Protein AF-A0A6V8ENE2-F1 (afdb_monomer)

Structure (mmCIF, N/CA/C/O backbone):
data_AF-A0A6V8ENE2-F1
#
_entry.id   AF-A0A6V8ENE2-F1
#
loop_
_atom_site.group_PDB
_atom_site.id
_atom_site.type_symbol
_atom_site.label_atom_id
_atom_site.label_alt_id
_atom_site.label_comp_id
_atom_site.label_asym_id
_atom_site.label_entity_id
_atom_site.label_seq_id
_atom_site.pdbx_PDB_ins_code
_atom_site.Cartn_x
_atom_site.Cartn_y
_atom_site.Cartn_z
_atom_site.occupancy
_atom_site.B_iso_or_equiv
_atom_site.auth_seq_id
_atom_site.auth_comp_id
_atom_site.auth_asym_id
_atom_site.auth_atom_id
_atom_site.pdbx_PDB_model_num
ATOM 1 N N . MET A 1 1 ? 40.647 -13.978 -63.320 1.00 40.56 1 MET A N 1
ATOM 2 C CA . MET A 1 1 ? 40.977 -12.698 -62.662 1.00 40.56 1 MET A CA 1
ATOM 3 C C . MET A 1 1 ? 39.835 -12.385 -61.724 1.00 40.56 1 MET A C 1
ATOM 5 O O . MET A 1 1 ? 38.722 -12.153 -62.180 1.00 40.56 1 MET A O 1
ATOM 9 N N . ASP A 1 2 ? 40.110 -12.566 -60.439 1.00 40.34 2 ASP A N 1
ATOM 10 C CA . ASP A 1 2 ? 39.133 -12.728 -59.368 1.00 40.34 2 ASP A CA 1
ATOM 11 C C . ASP A 1 2 ? 38.373 -11.449 -59.017 1.00 40.34 2 ASP A C 1
ATOM 13 O O . ASP A 1 2 ? 38.932 -10.357 -58.928 1.00 40.34 2 ASP A O 1
ATOM 17 N N . ALA A 1 3 ? 37.075 -11.621 -58.775 1.00 51.75 3 ALA A N 1
ATOM 18 C CA . ALA A 1 3 ? 36.201 -10.610 -58.212 1.00 51.75 3 ALA A CA 1
ATOM 19 C C . ALA A 1 3 ? 36.330 -10.609 -56.680 1.00 51.75 3 ALA A C 1
ATOM 21 O O . ALA A 1 3 ? 35.941 -11.574 -56.026 1.00 51.75 3 ALA A O 1
ATOM 22 N N . SER A 1 4 ? 36.798 -9.509 -56.085 1.00 45.97 4 SER A N 1
ATOM 23 C CA . SER A 1 4 ? 36.755 -9.321 -54.629 1.00 45.97 4 SER A CA 1
ATOM 24 C C . SER A 1 4 ? 36.173 -7.953 -54.263 1.00 45.97 4 SER A C 1
ATOM 26 O O . SER A 1 4 ? 36.864 -6.935 -54.280 1.00 45.97 4 SER A O 1
ATOM 28 N N . LYS A 1 5 ? 34.879 -7.926 -53.919 1.00 53.47 5 LYS A N 1
ATOM 29 C CA . LYS A 1 5 ? 34.229 -6.789 -53.244 1.00 53.47 5 LYS A CA 1
ATOM 30 C C . LYS A 1 5 ? 34.684 -6.744 -51.777 1.00 53.47 5 LYS A C 1
ATOM 32 O O . LYS A 1 5 ? 34.617 -7.783 -51.118 1.00 53.47 5 LYS A O 1
ATOM 37 N N . PRO A 1 6 ? 35.076 -5.587 -51.215 1.00 45.12 6 PRO A N 1
ATOM 38 C CA . PRO A 1 6 ? 35.376 -5.503 -49.793 1.00 45.12 6 PRO A CA 1
ATOM 39 C C . PRO A 1 6 ? 34.087 -5.579 -48.963 1.00 45.12 6 PRO A C 1
ATOM 41 O O . PRO A 1 6 ? 33.117 -4.852 -49.184 1.00 45.12 6 PRO A O 1
ATOM 44 N N . SER A 1 7 ? 34.087 -6.503 -48.004 1.00 47.84 7 SER A N 1
ATOM 45 C CA . SER A 1 7 ? 33.000 -6.778 -47.068 1.00 47.84 7 SER A CA 1
ATOM 46 C C . SER A 1 7 ? 32.703 -5.568 -46.177 1.00 47.84 7 SER A C 1
ATOM 48 O O . SER A 1 7 ? 33.560 -5.139 -45.400 1.00 47.84 7 SER A O 1
ATOM 50 N N . HIS A 1 8 ? 31.471 -5.061 -46.221 1.00 47.53 8 HIS A N 1
ATOM 51 C CA . HIS A 1 8 ? 30.974 -4.074 -45.264 1.00 47.53 8 HIS A CA 1
ATOM 52 C C . HIS A 1 8 ? 30.852 -4.728 -43.877 1.00 47.53 8 HIS A C 1
ATOM 54 O O . HIS A 1 8 ? 29.854 -5.372 -43.558 1.00 47.53 8 HIS A O 1
ATOM 60 N N . ARG A 1 9 ? 31.877 -4.584 -43.030 1.00 52.28 9 ARG A N 1
ATOM 61 C CA . ARG A 1 9 ? 31.768 -4.920 -41.604 1.00 52.28 9 ARG A CA 1
ATOM 62 C C . ARG A 1 9 ? 30.828 -3.909 -40.951 1.00 52.28 9 ARG A C 1
ATOM 64 O O . ARG A 1 9 ? 31.209 -2.762 -40.717 1.00 52.28 9 ARG A O 1
ATOM 71 N N . SER A 1 10 ? 29.596 -4.316 -40.655 1.00 46.84 10 SER A N 1
ATOM 72 C CA . SER A 1 10 ? 28.674 -3.517 -39.851 1.00 46.84 10 SER A CA 1
ATOM 73 C C . SER A 1 10 ? 29.242 -3.381 -38.436 1.00 46.84 10 SER A C 1
ATOM 75 O O . SER A 1 10 ? 29.144 -4.296 -37.619 1.00 46.84 10 SER A O 1
ATOM 77 N N . ARG A 1 11 ? 29.871 -2.239 -38.139 1.00 52.50 11 ARG A N 1
ATOM 78 C CA . ARG A 1 11 ? 30.196 -1.831 -36.767 1.00 52.50 11 ARG A CA 1
ATOM 79 C C . ARG A 1 11 ? 28.876 -1.717 -36.006 1.00 52.50 11 ARG A C 1
ATOM 81 O O . ARG A 1 11 ? 28.160 -0.731 -36.166 1.00 52.50 11 ARG A O 1
ATOM 88 N N . LEU A 1 12 ? 28.549 -2.731 -35.208 1.00 46.38 12 LEU A N 1
ATOM 89 C CA . LEU A 1 12 ? 27.454 -2.682 -34.244 1.00 46.38 12 LEU A CA 1
ATOM 90 C C . LEU A 1 12 ? 27.798 -1.593 -33.220 1.00 46.38 12 LEU A C 1
ATOM 92 O O . LEU A 1 12 ? 28.523 -1.823 -32.256 1.00 46.38 12 LEU A O 1
ATOM 96 N N . LYS A 1 13 ? 27.351 -0.364 -33.486 1.00 46.97 13 LYS A N 1
ATOM 97 C CA . LYS A 1 13 ? 27.420 0.739 -32.532 1.00 46.97 13 LYS A CA 1
ATOM 98 C C . LYS A 1 13 ? 26.413 0.418 -31.435 1.00 46.97 13 LYS A C 1
ATOM 100 O O . LYS A 1 13 ? 25.215 0.366 -31.700 1.00 46.97 13 LYS A O 1
ATOM 105 N N . ALA A 1 14 ? 26.901 0.16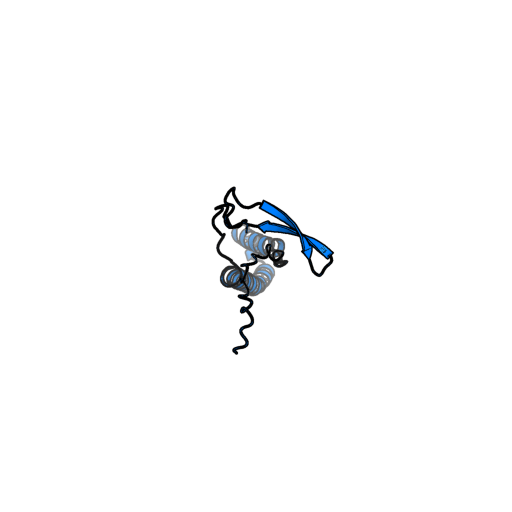3 -30.226 1.00 49.56 14 ALA A N 1
ATOM 106 C CA . ALA A 1 14 ? 26.044 -0.001 -29.064 1.00 49.56 14 ALA A CA 1
ATOM 107 C C . ALA A 1 14 ? 25.289 1.316 -28.828 1.00 49.56 14 ALA A C 1
ATOM 109 O O . ALA A 1 14 ? 25.866 2.308 -28.390 1.00 49.56 14 ALA A O 1
ATOM 110 N N . ALA A 1 15 ? 24.005 1.342 -29.177 1.00 53.03 15 ALA A N 1
ATOM 111 C CA . ALA A 1 15 ? 23.116 2.442 -28.845 1.00 53.03 15 ALA A CA 1
ATOM 112 C C . ALA A 1 15 ? 22.626 2.238 -27.407 1.00 53.03 15 ALA A C 1
ATOM 114 O O . ALA A 1 15 ? 21.932 1.267 -27.107 1.00 53.03 15 ALA A O 1
ATOM 115 N N . VAL A 1 16 ? 22.995 3.144 -26.503 1.00 47.06 16 VAL A N 1
ATOM 116 C CA . VAL A 1 16 ? 22.395 3.202 -25.167 1.00 47.06 16 VAL A CA 1
ATOM 117 C C . VAL A 1 16 ? 21.162 4.091 -25.274 1.00 47.06 16 VAL A C 1
ATOM 119 O O . VAL A 1 16 ? 21.269 5.311 -25.371 1.00 47.06 16 VAL A O 1
ATOM 122 N N . TYR A 1 17 ? 19.985 3.470 -25.310 1.00 44.66 17 TYR A N 1
ATOM 123 C CA . TYR A 1 17 ? 18.711 4.182 -25.357 1.00 44.66 17 TYR A CA 1
ATOM 124 C C . TYR A 1 17 ? 18.487 4.968 -24.063 1.00 44.66 17 TYR A C 1
ATOM 126 O O . TYR A 1 17 ? 18.691 4.459 -22.954 1.00 44.66 17 TYR A O 1
ATOM 134 N N . GLN A 1 18 ? 18.057 6.221 -24.206 1.00 52.44 18 GLN A N 1
ATOM 135 C CA . GLN A 1 18 ? 17.655 7.045 -23.078 1.00 52.44 18 GLN A CA 1
ATOM 136 C C . GLN A 1 18 ? 16.412 6.419 -22.427 1.00 52.44 18 GLN A C 1
ATOM 138 O O . GLN A 1 18 ? 15.459 6.034 -23.097 1.00 52.44 18 GLN A O 1
ATOM 143 N N . LYS A 1 19 ? 16.505 6.273 -21.104 1.00 51.12 19 LYS A N 1
ATOM 144 C CA . LYS A 1 19 ? 15.537 5.729 -20.144 1.00 51.12 19 LYS A CA 1
ATOM 145 C C . LYS A 1 19 ? 14.079 5.755 -20.636 1.00 51.12 19 LYS A C 1
ATOM 147 O O . LYS A 1 19 ? 13.520 6.834 -20.813 1.00 51.12 19 LYS A O 1
ATOM 152 N N . THR A 1 20 ? 13.444 4.584 -20.733 1.00 49.12 20 THR A N 1
ATOM 153 C CA . THR A 1 20 ? 11.980 4.472 -20.815 1.00 49.12 20 THR A CA 1
ATOM 154 C C . THR A 1 20 ? 11.368 5.342 -19.711 1.00 49.12 20 THR A C 1
ATOM 156 O O . THR A 1 20 ? 11.829 5.235 -18.562 1.00 49.12 20 THR A O 1
ATOM 159 N N . PRO A 1 21 ? 10.391 6.223 -20.014 1.00 54.75 21 PRO A N 1
ATOM 160 C CA . PRO A 1 21 ? 9.710 6.988 -18.980 1.00 54.75 21 PRO A CA 1
ATOM 161 C C . PRO A 1 21 ? 9.211 6.006 -17.927 1.00 54.75 21 PRO A C 1
ATOM 163 O O . PRO A 1 21 ? 8.719 4.926 -18.264 1.00 54.75 21 PRO A O 1
ATOM 166 N N . ALA A 1 22 ? 9.442 6.342 -16.655 1.00 58.00 22 ALA A N 1
ATOM 167 C CA . ALA A 1 22 ? 9.072 5.465 -15.557 1.00 58.00 22 ALA A CA 1
ATOM 168 C C . ALA A 1 22 ? 7.612 5.046 -15.770 1.00 58.00 22 ALA A C 1
ATOM 170 O O . ALA A 1 22 ? 6.784 5.936 -15.999 1.00 58.00 22 ALA A O 1
ATOM 171 N N . PRO A 1 23 ? 7.295 3.735 -15.753 1.00 53.78 23 PRO A N 1
ATOM 172 C CA . PRO A 1 23 ? 5.914 3.307 -15.870 1.00 53.78 23 PRO A CA 1
ATOM 173 C C . PRO A 1 23 ? 5.118 4.110 -14.850 1.00 53.78 23 PRO A C 1
ATOM 175 O O . PRO A 1 23 ? 5.606 4.318 -13.732 1.00 53.78 23 PRO A O 1
ATOM 178 N N . LEU A 1 24 ? 3.951 4.614 -15.260 1.00 55.06 24 LEU A N 1
ATOM 179 C CA . LEU A 1 24 ? 3.017 5.326 -14.394 1.00 55.06 24 LEU A CA 1
ATOM 180 C C . LEU A 1 24 ? 2.521 4.320 -13.351 1.00 55.06 24 LEU A C 1
ATOM 182 O O . LEU A 1 24 ? 1.435 3.758 -13.454 1.00 55.06 24 LEU A O 1
ATOM 186 N N . LEU A 1 25 ? 3.393 3.995 -12.398 1.00 57.31 25 LEU A N 1
ATOM 187 C CA . LEU A 1 25 ? 3.145 3.039 -11.351 1.00 57.31 25 LEU A CA 1
ATOM 188 C C . LEU A 1 25 ? 1.992 3.647 -10.570 1.00 57.31 25 LEU A C 1
ATOM 190 O O . LEU A 1 25 ? 2.155 4.750 -10.038 1.00 57.31 25 LEU A O 1
ATOM 194 N N . PRO A 1 26 ? 0.829 2.983 -10.517 1.00 57.06 26 PRO A N 1
ATOM 195 C CA . PRO A 1 26 ? -0.263 3.447 -9.686 1.00 57.06 26 PRO A CA 1
ATOM 196 C C . PRO A 1 26 ? 0.283 3.695 -8.281 1.00 57.06 26 PRO A C 1
ATOM 198 O O . PRO A 1 26 ? 0.772 2.772 -7.619 1.00 57.06 26 PRO A O 1
ATOM 201 N N . SER A 1 27 ? 0.253 4.972 -7.892 1.00 63.22 27 SER A N 1
ATOM 202 C CA . SER A 1 27 ? 0.757 5.487 -6.624 1.00 63.22 27 SER A CA 1
ATOM 203 C C . SER A 1 27 ? 0.317 4.579 -5.481 1.00 63.22 27 SER A C 1
ATOM 205 O O . SER A 1 27 ? -0.806 4.066 -5.480 1.00 63.22 27 SER A O 1
ATOM 207 N N . LYS A 1 28 ? 1.200 4.377 -4.494 1.00 68.00 28 LYS A N 1
ATOM 208 C CA . LYS A 1 28 ? 0.846 3.681 -3.250 1.00 68.00 28 LYS A CA 1
ATOM 209 C C . LYS A 1 28 ? -0.488 4.263 -2.752 1.00 68.00 28 LYS A C 1
ATOM 211 O O . LYS A 1 28 ? -0.589 5.488 -2.672 1.00 68.00 28 LYS A O 1
ATOM 216 N N . PRO A 1 29 ? -1.506 3.446 -2.447 1.00 76.69 29 PRO A N 1
ATOM 217 C CA . PRO A 1 29 ? -2.819 3.945 -2.043 1.00 76.69 29 PRO A CA 1
ATOM 218 C C . PRO A 1 29 ? -2.757 4.503 -0.614 1.00 76.69 29 PRO A C 1
ATOM 220 O O . PRO A 1 29 ? -3.151 3.847 0.342 1.00 76.69 29 PRO A O 1
ATOM 223 N N . LYS A 1 30 ? -2.215 5.722 -0.483 1.00 81.12 30 LYS A N 1
ATOM 224 C CA . LYS A 1 30 ? -1.885 6.392 0.788 1.00 81.12 30 LYS A CA 1
ATOM 225 C C . LYS A 1 30 ? -3.107 6.630 1.669 1.00 81.12 30 LYS A C 1
ATOM 227 O O . LYS A 1 30 ? -3.021 6.488 2.881 1.00 81.12 30 LYS A O 1
ATOM 232 N N . VAL A 1 31 ? -4.229 7.004 1.054 1.00 84.25 31 VAL A N 1
ATOM 233 C CA . VAL A 1 31 ? -5.468 7.332 1.773 1.00 84.25 31 VAL A CA 1
ATOM 234 C C . VAL A 1 31 ? -6.030 6.085 2.447 1.00 84.25 31 VAL A C 1
ATOM 236 O O . VAL A 1 31 ? -6.350 6.106 3.630 1.00 84.25 31 VAL A O 1
ATOM 239 N N . LEU A 1 32 ? -6.087 4.976 1.710 1.00 85.06 32 LEU A N 1
ATOM 240 C CA . LEU A 1 32 ? -6.673 3.737 2.206 1.00 85.06 32 LEU A CA 1
ATOM 241 C C . LEU A 1 32 ? -5.830 3.117 3.328 1.00 85.06 32 LEU A C 1
ATOM 243 O O . LEU A 1 32 ? -6.382 2.694 4.339 1.00 85.06 32 LEU A O 1
ATOM 247 N N . THR A 1 33 ? -4.498 3.122 3.202 1.00 87.50 33 THR A N 1
ATOM 248 C CA . THR A 1 33 ? -3.624 2.692 4.304 1.00 87.50 33 THR A CA 1
ATOM 249 C C . THR A 1 33 ? -3.741 3.598 5.525 1.00 87.50 33 THR A C 1
ATOM 251 O O . THR A 1 33 ? -3.763 3.084 6.639 1.00 87.50 33 THR A O 1
ATOM 254 N N . ALA A 1 34 ? -3.857 4.919 5.349 1.00 89.75 34 ALA A N 1
ATOM 255 C CA . ALA A 1 34 ? -4.052 5.838 6.470 1.00 89.75 34 ALA A CA 1
ATOM 256 C C . ALA A 1 34 ? -5.362 5.557 7.223 1.00 89.75 34 ALA A C 1
ATOM 258 O O . ALA A 1 34 ? -5.348 5.494 8.448 1.00 89.75 34 ALA A O 1
ATOM 259 N N . LEU A 1 35 ? -6.467 5.314 6.509 1.00 91.31 35 LEU A N 1
ATOM 260 C CA . LEU A 1 35 ? -7.756 4.970 7.122 1.00 91.31 35 LEU A CA 1
ATOM 261 C C . LEU A 1 35 ? -7.684 3.680 7.949 1.00 91.31 35 LEU A C 1
ATOM 263 O O . LEU A 1 35 ? -8.188 3.651 9.068 1.00 91.31 35 LEU A O 1
ATOM 267 N N . ILE A 1 36 ? -7.017 2.641 7.436 1.00 90.19 36 ILE A N 1
ATOM 268 C CA . ILE A 1 36 ? -6.829 1.376 8.165 1.00 90.19 36 ILE A CA 1
ATOM 269 C C . ILE A 1 36 ? -5.993 1.599 9.436 1.00 90.19 36 ILE A C 1
ATOM 271 O O . ILE A 1 36 ? -6.331 1.083 10.498 1.00 90.19 36 ILE A O 1
ATOM 275 N N . ILE A 1 37 ? -4.930 2.404 9.359 1.00 92.38 37 ILE A N 1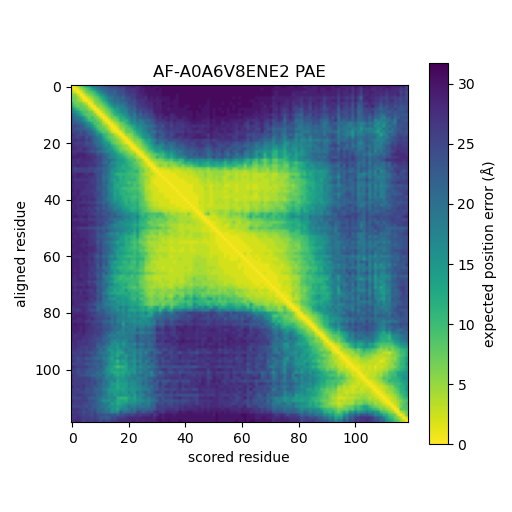
ATOM 276 C CA . ILE A 1 37 ? -4.097 2.731 10.527 1.00 92.38 37 ILE A CA 1
ATOM 277 C C .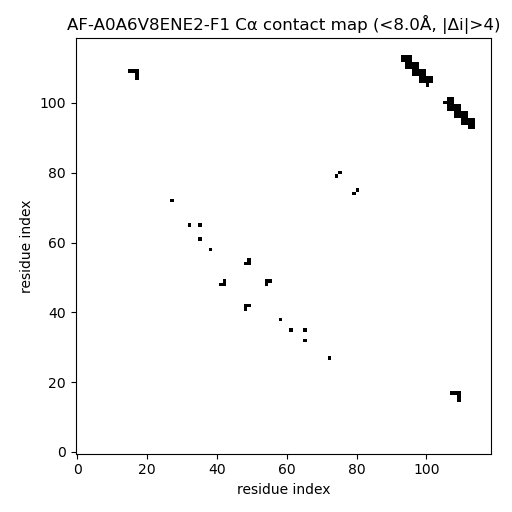 ILE A 1 37 ? -4.907 3.508 11.572 1.00 92.38 37 ILE A C 1
ATOM 279 O O . ILE A 1 37 ? -4.876 3.158 12.749 1.00 92.38 37 ILE A O 1
ATOM 283 N N . ILE A 1 38 ? -5.665 4.523 11.151 1.00 92.75 38 ILE A N 1
ATOM 284 C CA . ILE A 1 38 ? -6.536 5.300 12.044 1.00 92.75 38 ILE A CA 1
ATOM 285 C C . ILE A 1 38 ? -7.564 4.385 12.711 1.00 92.75 38 ILE A C 1
ATOM 287 O O . ILE A 1 38 ? -7.776 4.496 13.914 1.00 92.75 38 ILE A O 1
ATOM 291 N N . GLN A 1 39 ? -8.158 3.451 11.966 1.00 91.38 39 GLN A N 1
ATOM 292 C CA . GLN A 1 39 ? -9.102 2.477 12.511 1.00 91.38 39 GLN A CA 1
ATOM 293 C C . GLN A 1 39 ? -8.463 1.602 13.602 1.00 91.38 39 GLN A C 1
ATOM 295 O O . GLN A 1 39 ? -9.060 1.419 14.663 1.00 91.38 39 GLN A O 1
ATOM 300 N N . ILE A 1 40 ? -7.247 1.094 13.372 1.00 91.88 40 ILE A N 1
ATOM 301 C CA . ILE A 1 40 ? -6.500 0.302 14.364 1.00 91.88 40 ILE A CA 1
ATOM 302 C C . ILE A 1 40 ? -6.217 1.138 15.618 1.00 91.88 40 ILE A C 1
ATOM 304 O O . ILE A 1 40 ? -6.448 0.675 16.734 1.00 91.88 40 ILE A O 1
ATOM 308 N N . ILE A 1 41 ? -5.758 2.380 15.442 1.00 93.25 41 ILE A N 1
ATOM 309 C CA . ILE A 1 41 ? -5.468 3.301 16.549 1.00 93.25 41 ILE A CA 1
ATOM 310 C C . ILE A 1 41 ? -6.743 3.611 17.343 1.00 93.25 41 ILE A C 1
ATOM 312 O O . ILE A 1 41 ? -6.720 3.564 18.573 1.00 93.25 41 ILE A O 1
ATOM 316 N N . ALA A 1 42 ? -7.860 3.877 16.663 1.00 89.50 42 ALA A N 1
ATOM 317 C CA . ALA A 1 42 ? -9.144 4.157 17.299 1.00 89.50 42 ALA A CA 1
ATOM 318 C C . ALA A 1 42 ? -9.607 2.982 18.172 1.00 89.50 42 ALA A C 1
ATOM 320 O O . ALA A 1 42 ? -9.964 3.189 19.331 1.00 89.50 42 ALA A O 1
ATOM 321 N N . LEU A 1 43 ? -9.514 1.748 17.664 1.00 88.88 43 LEU A N 1
ATOM 322 C CA . LEU A 1 43 ? -9.817 0.543 18.441 1.00 88.88 43 LEU A CA 1
ATOM 323 C C . LEU A 1 43 ? -8.839 0.336 19.604 1.00 88.88 43 LEU A C 1
ATOM 325 O O . LEU A 1 43 ? -9.233 -0.151 20.663 1.00 88.88 43 LEU A O 1
ATOM 329 N N . MET A 1 44 ? -7.567 0.702 19.448 1.00 90.56 44 MET A N 1
ATOM 330 C CA . MET A 1 44 ? -6.575 0.575 20.514 1.00 90.56 44 MET A CA 1
ATOM 331 C C . MET A 1 44 ? -6.789 1.562 21.664 1.00 90.56 44 MET A C 1
ATOM 333 O O . MET A 1 44 ? -6.668 1.159 22.819 1.00 90.56 44 MET A O 1
ATOM 337 N N . ILE A 1 45 ? -7.110 2.818 21.364 1.00 92.38 45 ILE A N 1
ATOM 338 C CA . ILE A 1 45 ? -7.179 3.885 22.371 1.00 92.38 45 ILE A CA 1
ATOM 339 C C . ILE A 1 45 ? -8.576 3.996 22.981 1.00 92.38 45 ILE A C 1
ATOM 341 O O . ILE A 1 45 ? -8.693 4.293 24.165 1.00 92.38 45 ILE A O 1
ATOM 345 N N . SER A 1 46 ? -9.632 3.771 22.196 1.00 88.56 46 SER A N 1
ATOM 346 C CA . SER A 1 46 ? -11.007 4.016 22.624 1.00 88.56 46 SER A CA 1
ATOM 347 C C . SER A 1 46 ? -11.703 2.715 23.049 1.00 88.56 46 SER A C 1
ATOM 349 O O . SER A 1 46 ? -12.022 1.885 22.192 1.00 88.56 46 SER A O 1
ATOM 351 N N . PRO A 1 47 ? -11.983 2.511 24.352 1.00 84.19 47 PRO A N 1
ATOM 352 C CA . PRO A 1 47 ? -12.697 1.326 24.826 1.00 84.19 47 PRO A CA 1
ATOM 353 C C . PRO A 1 47 ? -14.142 1.298 24.323 1.00 84.19 47 PRO A C 1
ATOM 355 O O . PRO A 1 47 ? -14.630 0.241 23.934 1.00 84.19 47 PRO A O 1
ATOM 358 N N . SER A 1 48 ? -14.786 2.467 24.231 1.00 87.75 48 SER A N 1
ATOM 359 C CA . SER A 1 48 ? -16.167 2.601 23.757 1.00 87.75 48 SER A CA 1
ATOM 360 C C . SER A 1 48 ? -16.340 2.100 22.325 1.00 87.75 48 SER A C 1
ATOM 362 O O . SER A 1 48 ? -17.350 1.486 22.004 1.00 87.75 48 SER A O 1
ATOM 364 N N . TRP A 1 49 ? -15.331 2.259 21.463 1.00 85.25 49 TRP A N 1
ATOM 365 C CA . TRP A 1 49 ? -15.362 1.703 20.107 1.00 85.25 49 TRP A CA 1
ATOM 366 C C . TRP A 1 49 ? -15.428 0.173 20.074 1.00 85.25 49 TRP A C 1
ATOM 368 O O . TRP A 1 49 ? -16.011 -0.384 19.146 1.00 85.25 49 TRP A O 1
ATOM 378 N N . ARG A 1 50 ? -14.877 -0.517 21.080 1.00 88.25 50 ARG A N 1
ATOM 379 C CA . ARG A 1 50 ? -14.880 -1.990 21.151 1.00 88.25 50 ARG A CA 1
ATOM 380 C C . ARG A 1 50 ? -16.235 -2.561 21.556 1.00 88.25 50 ARG A C 1
ATOM 382 O O . ARG A 1 50 ? -16.480 -3.740 21.313 1.00 88.25 50 ARG A O 1
ATOM 389 N N . GLU A 1 51 ? -17.103 -1.750 22.148 1.00 92.06 51 GLU A N 1
ATOM 390 C CA . GLU A 1 51 ? -18.456 -2.155 22.539 1.00 92.06 51 GLU A CA 1
ATOM 391 C C . GLU A 1 51 ? -19.400 -2.196 21.328 1.00 92.06 51 GLU A C 1
ATOM 393 O O . GLU A 1 51 ? -20.324 -3.011 21.262 1.00 92.06 51 GLU A O 1
ATOM 398 N N . TYR A 1 52 ? -19.135 -1.371 20.312 1.00 91.81 52 TYR A N 1
ATOM 399 C CA . TYR A 1 52 ? -19.946 -1.335 19.104 1.00 91.81 52 TYR A CA 1
ATOM 400 C C . TYR A 1 52 ? -19.625 -2.508 18.173 1.00 91.81 52 TYR A C 1
ATOM 402 O O . TYR A 1 52 ? -18.569 -2.570 17.542 1.00 91.81 52 TYR A O 1
ATOM 410 N N . ARG A 1 53 ? -20.605 -3.399 17.973 1.00 91.50 53 ARG A N 1
ATOM 411 C CA . ARG A 1 53 ? -20.511 -4.509 17.002 1.00 91.50 53 ARG A CA 1
ATOM 412 C C . ARG A 1 53 ? -20.143 -4.033 15.595 1.00 91.50 53 ARG A C 1
ATOM 414 O O . ARG A 1 53 ? -19.394 -4.709 14.897 1.00 91.50 53 ARG A O 1
ATOM 421 N N . ILE A 1 54 ? -20.630 -2.859 15.189 1.00 91.44 54 ILE A N 1
ATOM 422 C CA . ILE A 1 54 ? -20.345 -2.311 13.860 1.00 91.44 54 ILE A CA 1
ATOM 423 C C . ILE A 1 54 ? -18.860 -1.983 13.671 1.00 91.44 54 ILE A C 1
ATOM 425 O O . ILE A 1 54 ? -18.336 -2.179 12.580 1.00 91.44 54 ILE A O 1
ATOM 429 N N . ALA A 1 55 ? -18.153 -1.574 14.730 1.00 89.56 55 ALA A N 1
ATOM 430 C CA . ALA A 1 55 ? -16.721 -1.302 14.655 1.00 89.56 55 ALA A CA 1
ATOM 431 C C . ALA A 1 55 ? -15.936 -2.576 14.309 1.00 89.56 55 ALA A C 1
ATOM 433 O O . ALA A 1 55 ? -15.052 -2.542 13.453 1.00 89.56 55 ALA A O 1
ATOM 434 N N . TRP A 1 56 ? -16.323 -3.713 14.894 1.00 91.69 56 TRP A N 1
ATOM 435 C CA . TRP A 1 56 ? -15.743 -5.022 14.587 1.00 91.69 56 TRP A CA 1
ATOM 436 C C . TRP A 1 56 ? -16.081 -5.515 13.183 1.00 91.69 56 TRP A C 1
ATOM 438 O O . TRP A 1 56 ? -15.219 -6.099 12.533 1.00 91.69 56 TRP A O 1
ATOM 448 N N . VAL A 1 57 ? -17.289 -5.247 12.679 1.00 94.31 57 VAL A N 1
ATOM 449 C CA . VAL A 1 57 ? -17.658 -5.580 11.291 1.00 94.31 57 VAL A CA 1
ATOM 450 C C . VAL A 1 57 ? -16.817 -4.776 10.300 1.00 94.31 57 VAL A C 1
ATOM 452 O O . VAL A 1 57 ? -16.243 -5.350 9.377 1.00 94.31 57 VAL A O 1
ATOM 455 N N . ILE A 1 58 ? -16.687 -3.461 10.507 1.00 91.62 58 ILE A N 1
ATOM 456 C CA . ILE A 1 58 ? -15.875 -2.598 9.636 1.00 91.62 58 ILE A CA 1
ATOM 457 C C . ILE A 1 58 ? -14.394 -2.995 9.731 1.00 91.62 58 ILE A C 1
ATOM 459 O O . ILE A 1 58 ? -13.688 -2.978 8.725 1.00 91.62 58 ILE A O 1
ATOM 463 N N . PHE A 1 59 ? -13.907 -3.372 10.916 1.00 92.31 59 PHE A N 1
ATOM 464 C CA . PHE A 1 59 ? -12.540 -3.867 11.090 1.00 92.31 59 PHE A CA 1
ATOM 465 C C . PHE A 1 59 ? -12.326 -5.212 10.388 1.00 92.31 59 PHE A C 1
ATOM 467 O O . PHE A 1 59 ? -11.369 -5.374 9.640 1.00 92.31 59 PHE A O 1
ATOM 474 N N . GLY A 1 60 ? -13.254 -6.158 10.535 1.00 92.56 60 GLY A N 1
ATOM 475 C CA . GLY A 1 60 ? -13.207 -7.435 9.824 1.00 92.56 60 GLY A CA 1
ATOM 476 C C . GLY A 1 60 ? -13.207 -7.257 8.304 1.00 92.56 60 GLY A C 1
ATOM 477 O O . GLY A 1 60 ? -12.436 -7.911 7.606 1.00 92.56 60 GLY A O 1
ATOM 478 N N . ALA A 1 61 ? -14.003 -6.316 7.790 1.00 93.50 61 ALA A N 1
ATOM 479 C CA . ALA A 1 61 ? -14.042 -5.980 6.369 1.00 93.50 61 ALA A CA 1
ATOM 480 C C . ALA A 1 61 ? -12.750 -5.310 5.866 1.00 93.50 61 ALA A C 1
ATOM 482 O O . ALA A 1 61 ? -12.407 -5.443 4.689 1.00 93.50 61 ALA A O 1
ATOM 483 N N . SER A 1 62 ? -12.003 -4.617 6.733 1.00 92.50 62 SER A N 1
ATOM 484 C CA . SER A 1 62 ? -10.745 -3.971 6.347 1.00 92.50 62 SER A CA 1
ATOM 485 C C . SER A 1 62 ? -9.562 -4.944 6.273 1.00 92.50 62 SER A C 1
ATOM 487 O O . SER A 1 62 ? -8.618 -4.679 5.527 1.00 92.50 62 SER A O 1
ATOM 489 N N . ILE A 1 63 ? -9.632 -6.108 6.934 1.00 92.19 63 ILE A N 1
ATOM 490 C CA . ILE A 1 63 ? -8.604 -7.165 6.881 1.00 92.19 63 ILE A CA 1
ATOM 491 C C . ILE A 1 63 ? -8.319 -7.661 5.449 1.00 92.19 63 ILE A C 1
ATOM 493 O O . ILE A 1 63 ? -7.156 -7.600 5.038 1.00 92.19 63 ILE A O 1
ATOM 497 N N . PRO A 1 64 ? -9.301 -8.127 4.644 1.00 93.81 64 PRO A N 1
ATOM 498 C CA . PRO A 1 64 ? -9.022 -8.592 3.282 1.00 93.81 64 PRO A CA 1
ATOM 499 C C . PRO A 1 64 ? -8.476 -7.470 2.388 1.00 93.81 64 PRO A C 1
ATOM 501 O O . PRO A 1 64 ? -7.597 -7.709 1.560 1.00 93.81 64 PRO A O 1
ATOM 504 N N . ILE A 1 65 ? -8.926 -6.229 2.599 1.00 91.56 65 ILE A N 1
ATOM 505 C CA . ILE A 1 65 ? -8.434 -5.048 1.879 1.00 91.56 65 ILE A CA 1
ATOM 506 C C . ILE A 1 65 ? -6.963 -4.784 2.229 1.00 91.56 65 ILE A C 1
ATOM 508 O O . ILE A 1 65 ? -6.136 -4.587 1.336 1.00 91.56 65 ILE A O 1
ATOM 512 N N . ALA A 1 66 ? -6.611 -4.823 3.516 1.00 90.12 66 ALA A N 1
ATOM 513 C CA . ALA A 1 66 ? -5.238 -4.677 3.987 1.00 90.12 66 ALA A CA 1
ATOM 514 C C . ALA A 1 66 ? 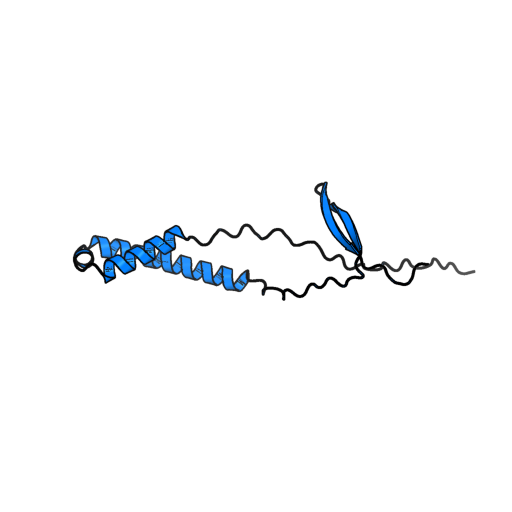-4.332 -5.797 3.447 1.00 90.12 66 ALA A C 1
ATOM 516 O O . ALA A 1 66 ? -3.227 -5.522 2.973 1.00 90.12 66 ALA A O 1
ATOM 517 N N . GLY A 1 67 ? -4.821 -7.042 3.448 1.00 91.31 67 GLY A N 1
ATOM 518 C CA . GLY A 1 67 ? -4.124 -8.195 2.878 1.00 91.31 67 GLY A CA 1
ATOM 519 C C . GLY A 1 67 ? -3.845 -8.023 1.384 1.00 91.31 67 GLY A C 1
ATOM 520 O O . GLY A 1 67 ? -2.707 -8.194 0.940 1.00 91.31 67 GLY A O 1
ATOM 521 N N . TRP A 1 68 ? -4.847 -7.586 0.617 1.00 90.12 68 TRP A N 1
ATOM 522 C CA . TRP A 1 68 ? -4.691 -7.272 -0.804 1.00 90.12 68 TRP A CA 1
ATOM 523 C C . TRP A 1 68 ? -3.664 -6.159 -1.044 1.00 90.12 68 TRP A C 1
ATOM 525 O O . TRP A 1 68 ? -2.795 -6.285 -1.908 1.00 90.12 68 TRP A O 1
ATOM 535 N N . LEU A 1 69 ? -3.713 -5.082 -0.256 1.00 88.00 69 LEU A N 1
ATOM 536 C CA . LEU A 1 69 ? -2.755 -3.977 -0.332 1.00 88.00 69 LEU A CA 1
ATOM 537 C C . LEU A 1 69 ? -1.318 -4.425 -0.053 1.00 88.00 69 LEU A C 1
ATOM 539 O O . LEU A 1 69 ? -0.402 -4.021 -0.778 1.00 88.00 69 LEU A O 1
ATOM 543 N N . ALA A 1 70 ? -1.123 -5.265 0.964 1.00 85.50 70 ALA A N 1
ATOM 544 C CA . ALA A 1 70 ? 0.178 -5.816 1.321 1.00 85.50 70 ALA A CA 1
ATOM 545 C C . ALA A 1 70 ? 0.713 -6.751 0.226 1.00 85.50 70 ALA A C 1
ATOM 547 O O . ALA A 1 70 ? 1.864 -6.607 -0.195 1.00 85.50 70 ALA A O 1
ATOM 548 N N . MET A 1 71 ? -0.129 -7.652 -0.294 1.00 86.44 71 MET A N 1
ATOM 549 C CA . MET A 1 71 ? 0.224 -8.538 -1.408 1.00 86.44 71 MET A CA 1
ATOM 550 C C . MET A 1 71 ? 0.611 -7.731 -2.648 1.00 86.44 71 MET A C 1
ATOM 552 O O . MET A 1 71 ? 1.678 -7.945 -3.225 1.00 86.44 71 MET A O 1
ATOM 556 N N . ARG A 1 72 ? -0.217 -6.749 -3.015 1.00 83.56 72 ARG A N 1
ATOM 557 C CA . ARG A 1 72 ? 0.037 -5.844 -4.133 1.00 83.56 72 ARG A CA 1
ATOM 558 C C . ARG A 1 72 ? 1.374 -5.135 -3.961 1.00 83.56 72 ARG A C 1
ATOM 560 O O . ARG A 1 72 ? 2.201 -5.178 -4.868 1.00 83.56 72 ARG A O 1
ATOM 567 N N . TRP A 1 73 ? 1.618 -4.516 -2.805 1.00 76.25 73 TRP A N 1
ATOM 568 C CA . TRP A 1 73 ? 2.898 -3.863 -2.526 1.00 76.25 73 TRP A CA 1
ATOM 569 C C . TRP A 1 73 ? 4.065 -4.834 -2.694 1.00 76.25 73 TRP A C 1
ATOM 571 O O . TRP A 1 73 ? 5.049 -4.479 -3.343 1.00 76.25 73 TRP A O 1
ATOM 581 N N . ARG A 1 74 ? 3.958 -6.048 -2.143 1.00 80.69 74 ARG A N 1
ATOM 582 C CA . ARG A 1 74 ? 5.018 -7.056 -2.216 1.00 80.69 74 ARG A CA 1
ATOM 583 C C . ARG A 1 74 ? 5.343 -7.413 -3.663 1.00 80.69 74 ARG A C 1
ATOM 585 O O . ARG A 1 74 ? 6.502 -7.300 -4.047 1.00 80.69 74 ARG A O 1
ATOM 592 N N . ILE A 1 75 ? 4.333 -7.706 -4.483 1.00 78.06 75 ILE A N 1
ATOM 593 C CA . ILE A 1 75 ? 4.508 -8.007 -5.914 1.00 78.06 75 ILE A CA 1
ATOM 594 C C . ILE A 1 75 ? 5.190 -6.841 -6.638 1.00 78.06 75 ILE A C 1
ATOM 596 O O . ILE A 1 75 ? 6.188 -7.049 -7.329 1.00 78.06 75 ILE A O 1
ATOM 600 N N . TYR A 1 76 ? 4.718 -5.605 -6.434 1.00 70.62 76 TYR A N 1
ATOM 601 C CA . TYR A 1 76 ? 5.343 -4.441 -7.067 1.00 70.62 76 TYR A CA 1
ATOM 602 C C . TYR A 1 76 ? 6.786 -4.221 -6.600 1.00 70.62 76 TYR A C 1
ATOM 604 O O . TYR A 1 76 ? 7.640 -3.854 -7.404 1.00 70.62 76 TYR A O 1
ATOM 612 N N . SER A 1 77 ? 7.078 -4.470 -5.323 1.00 64.69 77 SER A N 1
ATOM 613 C CA . SER A 1 77 ? 8.435 -4.346 -4.791 1.00 64.69 77 SER A CA 1
ATOM 614 C C . SER A 1 77 ? 9.378 -5.442 -5.291 1.00 64.69 77 SER A C 1
ATOM 616 O O . SER A 1 77 ? 10.558 -5.193 -5.487 1.00 64.69 77 SER A O 1
ATOM 618 N N . THR A 1 78 ? 8.885 -6.652 -5.534 1.00 69.69 78 THR A N 1
ATOM 619 C CA . T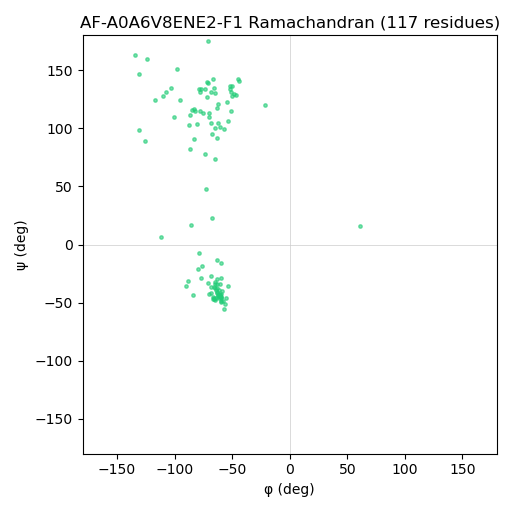HR A 1 78 ? 9.744 -7.763 -5.957 1.00 69.69 78 THR A CA 1
ATOM 620 C C . THR A 1 78 ? 9.996 -7.745 -7.460 1.00 69.69 78 THR A C 1
ATOM 622 O O . THR A 1 78 ? 11.128 -7.931 -7.888 1.00 69.69 78 THR A O 1
ATOM 625 N N . VAL A 1 79 ? 8.960 -7.498 -8.265 1.00 63.69 79 VAL A N 1
ATOM 626 C CA . VAL A 1 79 ? 9.044 -7.632 -9.729 1.00 63.69 79 VAL A CA 1
ATOM 627 C C . VAL A 1 79 ? 9.517 -6.343 -10.406 1.00 63.69 79 VAL A C 1
ATOM 629 O O . VAL A 1 79 ? 10.197 -6.402 -11.426 1.00 63.69 79 VAL A O 1
ATOM 632 N N . PHE A 1 80 ? 9.198 -5.170 -9.844 1.00 59.28 80 PHE A N 1
ATOM 633 C CA . PHE A 1 80 ? 9.448 -3.880 -10.505 1.00 59.28 80 PHE A CA 1
ATOM 634 C C . PHE A 1 80 ? 10.517 -3.014 -9.840 1.00 59.28 80 PHE A C 1
ATOM 636 O O . PHE A 1 80 ? 10.738 -1.879 -10.268 1.00 59.28 80 PHE A O 1
ATOM 643 N N . ILE A 1 81 ? 11.224 -3.518 -8.826 1.00 56.19 81 ILE A N 1
ATOM 644 C CA . ILE A 1 81 ? 12.412 -2.821 -8.334 1.00 56.19 81 ILE A CA 1
ATOM 645 C C . ILE A 1 81 ? 13.580 -3.216 -9.227 1.00 56.19 81 ILE A C 1
ATOM 647 O O . ILE A 1 81 ? 14.307 -4.171 -8.971 1.00 56.19 81 ILE A O 1
ATOM 651 N N . THR A 1 82 ? 13.795 -2.427 -10.280 1.00 54.50 82 THR A N 1
ATOM 652 C CA . THR A 1 82 ? 15.147 -2.292 -10.819 1.00 54.50 82 THR A CA 1
ATOM 653 C C . THR A 1 82 ? 16.034 -1.854 -9.649 1.00 54.50 82 THR A C 1
ATOM 655 O O . THR A 1 82 ? 15.716 -0.830 -9.027 1.00 54.50 82 THR A O 1
ATOM 658 N N . PRO A 1 83 ? 17.108 -2.591 -9.300 1.00 57.84 83 PRO A N 1
ATOM 659 C CA . PRO A 1 83 ? 18.033 -2.132 -8.273 1.00 57.84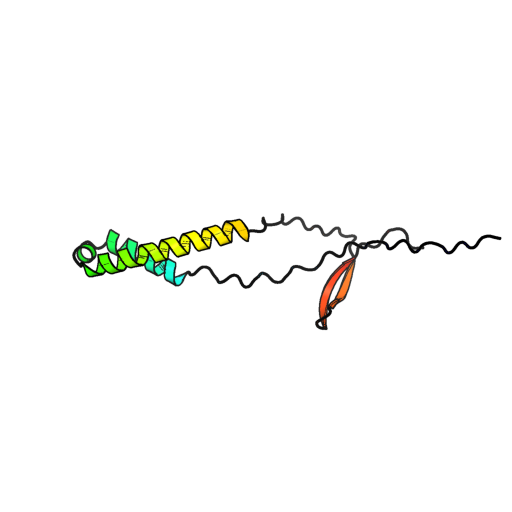 83 PRO A CA 1
ATOM 660 C C . PRO A 1 83 ? 18.459 -0.711 -8.633 1.00 57.84 83 PRO A C 1
ATOM 662 O O . PRO A 1 83 ? 18.685 -0.409 -9.810 1.00 57.84 83 PRO A O 1
ATOM 665 N N . LYS A 1 84 ? 18.503 0.194 -7.645 1.00 52.88 84 LYS A N 1
ATOM 666 C CA . LYS A 1 84 ? 19.024 1.548 -7.866 1.00 52.88 84 LYS A CA 1
ATOM 667 C C . LYS A 1 84 ? 20.412 1.380 -8.482 1.00 52.88 84 LYS A C 1
ATOM 669 O O . LYS A 1 84 ? 21.335 0.993 -7.772 1.00 52.88 84 LYS A O 1
ATOM 674 N N . ARG A 1 85 ? 20.547 1.643 -9.790 1.00 49.25 85 ARG A N 1
ATOM 675 C CA . ARG A 1 85 ? 21.862 1.743 -10.427 1.00 49.25 85 ARG A CA 1
ATOM 676 C C . ARG A 1 85 ? 22.675 2.714 -9.582 1.00 49.25 85 ARG A C 1
ATOM 678 O O . ARG A 1 85 ? 22.145 3.766 -9.197 1.00 49.25 85 ARG A O 1
ATOM 685 N N . SER A 1 86 ? 23.901 2.316 -9.247 1.00 51.66 86 SER A N 1
ATOM 686 C CA . SER A 1 86 ? 24.857 3.179 -8.564 1.00 51.66 86 SER A CA 1
ATOM 687 C C . SER A 1 86 ? 24.821 4.552 -9.238 1.00 51.66 86 SER A C 1
ATOM 689 O O . SER A 1 86 ? 24.680 4.662 -10.458 1.00 51.66 86 SER A O 1
ATOM 691 N N . LYS A 1 87 ? 24.902 5.627 -8.448 1.00 54.44 87 LYS A N 1
ATOM 692 C CA . LYS A 1 87 ? 25.039 7.001 -8.965 1.00 54.44 87 LYS A CA 1
ATOM 693 C C . LYS A 1 87 ? 26.402 7.217 -9.642 1.00 54.44 87 LYS A C 1
ATOM 695 O O . LYS A 1 87 ? 26.880 8.345 -9.716 1.00 54.44 87 LYS A O 1
ATOM 700 N N . GLU A 1 88 ? 27.057 6.161 -10.093 1.00 53.03 88 GLU A N 1
ATOM 701 C CA . GLU A 1 88 ? 28.244 6.292 -10.906 1.00 53.03 88 GLU A CA 1
ATOM 702 C C . GLU A 1 88 ? 27.778 6.837 -12.247 1.00 53.03 88 GLU A C 1
ATOM 704 O O . GLU A 1 88 ? 27.060 6.188 -13.012 1.00 53.03 88 GLU A O 1
ATOM 709 N N . LYS A 1 89 ? 28.128 8.100 -12.496 1.00 53.44 89 LYS A N 1
ATOM 710 C CA . LYS A 1 89 ? 28.114 8.654 -13.840 1.00 53.44 89 LYS A CA 1
ATOM 711 C C . LYS A 1 89 ? 29.024 7.756 -14.671 1.00 53.44 89 LYS A C 1
ATOM 713 O O . LYS A 1 89 ? 30.237 7.925 -14.655 1.00 53.44 89 LYS A O 1
ATOM 718 N N . ILE A 1 90 ? 28.437 6.838 -15.432 1.00 56.25 90 ILE A N 1
ATOM 719 C CA . ILE A 1 90 ? 29.094 6.163 -16.560 1.00 56.25 90 ILE A CA 1
ATOM 720 C C . ILE A 1 90 ? 29.214 7.187 -17.707 1.00 56.25 90 ILE A C 1
ATOM 722 O O . ILE A 1 90 ? 28.771 6.968 -18.829 1.00 56.25 90 ILE A O 1
ATOM 726 N N . THR A 1 9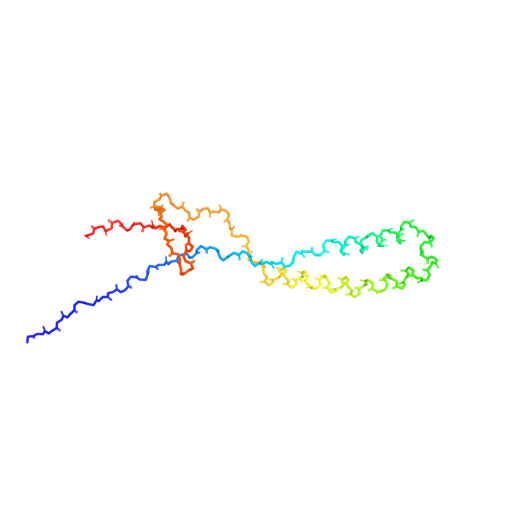1 ? 29.696 8.385 -17.389 1.00 55.84 91 THR A N 1
ATOM 727 C CA . THR A 1 91 ? 29.898 9.492 -18.314 1.00 55.84 91 THR A CA 1
ATOM 728 C C . THR A 1 91 ? 31.351 9.878 -18.146 1.00 55.84 91 THR A C 1
ATOM 730 O O . THR A 1 91 ? 31.711 10.659 -17.270 1.00 55.84 91 THR A O 1
ATOM 733 N N . ASP A 1 92 ? 32.185 9.222 -18.941 1.00 61.72 92 ASP A N 1
ATOM 734 C CA . ASP A 1 92 ? 33.577 9.598 -19.144 1.00 61.72 92 ASP A CA 1
ATOM 735 C C . ASP A 1 92 ? 33.588 10.960 -19.877 1.00 61.72 92 ASP A C 1
ATOM 737 O O . ASP A 1 92 ? 32.707 11.246 -20.694 1.00 61.72 92 ASP A O 1
ATOM 741 N N . SER A 1 93 ? 34.528 11.845 -19.546 1.00 65.69 93 SER A N 1
ATOM 742 C CA . SER A 1 93 ? 34.605 13.208 -20.098 1.00 65.69 93 SER A CA 1
ATOM 743 C C . SER A 1 93 ? 34.843 13.245 -21.613 1.00 65.69 93 SER A C 1
ATOM 745 O O . SER A 1 93 ? 34.659 14.289 -22.232 1.00 65.69 93 SER A O 1
ATOM 747 N N . ARG A 1 94 ? 35.218 12.111 -22.218 1.00 64.69 94 ARG A N 1
ATOM 748 C CA . ARG A 1 94 ? 35.452 11.951 -23.663 1.00 64.69 94 ARG A CA 1
ATOM 749 C C . ARG A 1 94 ? 34.183 11.790 -24.509 1.00 64.69 94 ARG A C 1
ATOM 751 O O . ARG A 1 94 ? 34.273 11.725 -25.733 1.00 64.69 94 ARG A O 1
ATOM 758 N N . TRP A 1 95 ? 33.010 11.666 -23.891 1.00 68.50 95 TRP A N 1
ATOM 759 C CA . TRP A 1 95 ? 31.752 11.483 -24.615 1.00 68.50 95 TRP A CA 1
ATOM 760 C C . TRP A 1 95 ? 31.163 12.831 -25.059 1.00 68.50 95 TRP A C 1
ATOM 762 O O . TRP A 1 95 ? 30.748 13.633 -24.224 1.00 68.50 95 TRP A O 1
ATOM 772 N N . GLU A 1 96 ? 31.058 13.060 -26.368 1.00 70.25 96 GLU A N 1
ATOM 773 C CA . GLU A 1 96 ? 30.409 14.249 -26.937 1.00 70.25 96 GLU A CA 1
ATOM 774 C C . GLU A 1 96 ? 28.878 14.101 -26.909 1.00 70.25 96 GLU A C 1
ATOM 776 O O . GLU A 1 96 ? 28.330 13.066 -27.298 1.00 70.25 96 GLU A O 1
ATOM 781 N N . GLU A 1 97 ? 28.161 15.138 -26.466 1.00 76.06 97 GLU A N 1
ATOM 782 C CA . GLU A 1 97 ? 26.695 15.183 -26.537 1.00 76.06 97 GLU A CA 1
ATOM 783 C C . GLU A 1 97 ? 26.223 15.524 -27.956 1.00 76.06 97 GLU A C 1
ATOM 785 O O . GLU A 1 97 ? 26.642 16.525 -28.536 1.00 76.06 97 GLU A O 1
ATOM 790 N N . PHE A 1 98 ? 25.279 14.748 -28.495 1.00 79.62 98 PHE A N 1
ATOM 791 C CA . PHE A 1 98 ? 24.563 15.102 -29.720 1.00 79.62 98 PHE A CA 1
ATOM 792 C C . PHE A 1 98 ? 23.048 14.948 -29.547 1.00 79.62 98 PHE A C 1
ATOM 794 O O . PHE A 1 98 ? 22.552 14.093 -28.811 1.00 79.62 98 PHE A O 1
ATOM 801 N N . SER A 1 99 ? 22.292 15.817 -30.219 1.00 79.00 99 SER A N 1
ATOM 802 C CA . SER A 1 99 ? 20.827 15.770 -30.232 1.00 79.00 99 SER A CA 1
ATOM 803 C C . SER A 1 99 ? 20.335 15.173 -31.546 1.00 79.00 99 SER A C 1
ATOM 805 O O . SER A 1 99 ? 20.792 15.584 -32.610 1.00 79.00 99 SER A O 1
ATOM 807 N N . PHE A 1 100 ? 19.370 14.259 -31.487 1.00 79.44 100 PHE A N 1
ATOM 808 C CA . PHE A 1 100 ? 18.710 13.707 -32.673 1.00 79.44 100 PHE A CA 1
ATOM 809 C C . PHE A 1 100 ? 17.192 13.671 -32.478 1.00 79.44 100 PHE A C 1
ATOM 811 O O . PHE A 1 100 ? 16.691 13.821 -31.362 1.00 79.44 100 PHE A O 1
ATOM 818 N N . ARG A 1 101 ? 16.447 13.523 -33.576 1.00 79.12 101 ARG A N 1
ATOM 819 C CA . ARG A 1 101 ? 14.989 13.374 -33.534 1.00 79.12 101 ARG A CA 1
ATOM 820 C C . ARG A 1 101 ? 14.634 11.890 -33.561 1.00 79.12 101 ARG A C 1
ATOM 822 O O . ARG A 1 101 ? 15.074 11.175 -34.458 1.00 79.12 101 ARG A O 1
ATOM 829 N N . GLY A 1 102 ? 13.879 11.436 -32.566 1.00 72.19 102 GLY A N 1
ATOM 830 C CA . GLY A 1 102 ? 13.317 10.090 -32.521 1.00 72.19 102 GLY A CA 1
ATOM 831 C C . GLY A 1 102 ? 12.191 9.903 -33.540 1.00 72.19 102 GLY A C 1
ATOM 832 O O . GLY A 1 102 ? 11.756 10.851 -34.195 1.00 72.19 102 GLY A O 1
ATOM 833 N N . TRP A 1 103 ? 11.684 8.675 -33.644 1.00 70.19 103 TRP A N 1
ATOM 834 C CA . TRP A 1 103 ? 10.608 8.310 -34.576 1.00 70.19 103 TRP A CA 1
ATOM 835 C C . TRP A 1 103 ? 9.310 9.101 -34.334 1.00 70.19 103 TRP A C 1
ATOM 837 O O . TRP A 1 103 ? 8.581 9.381 -35.278 1.00 70.19 103 TRP A O 1
ATOM 847 N N . GLY A 1 104 ? 9.056 9.532 -33.094 1.00 74.56 104 GLY A N 1
ATOM 848 C CA . GLY A 1 104 ? 7.944 10.418 -32.732 1.00 74.56 104 GLY A CA 1
ATOM 849 C C . GLY A 1 104 ? 8.233 11.918 -32.883 1.00 74.56 104 GLY A C 1
ATOM 850 O O . GLY A 1 104 ? 7.539 12.723 -32.271 1.00 74.56 104 GLY A O 1
ATOM 851 N N . ASN A 1 105 ? 9.279 12.312 -33.625 1.00 72.88 105 ASN A N 1
ATOM 852 C CA . ASN A 1 105 ? 9.757 13.702 -33.750 1.00 72.88 105 ASN A CA 1
ATOM 853 C C . ASN A 1 105 ? 10.207 14.330 -32.407 1.00 72.88 105 ASN A C 1
ATOM 855 O O . ASN A 1 105 ? 10.380 15.543 -32.288 1.00 72.88 105 ASN A O 1
ATOM 859 N N . GLU A 1 106 ? 10.422 13.495 -31.390 1.00 68.56 106 GLU A N 1
ATOM 860 C CA . GLU A 1 106 ? 10.901 13.886 -30.068 1.00 68.56 106 GLU A CA 1
ATOM 861 C C . GLU A 1 106 ? 12.409 14.169 -30.092 1.00 68.56 106 GLU A C 1
ATOM 863 O O . GLU A 1 106 ? 13.193 13.414 -30.670 1.00 68.56 106 GLU A O 1
ATOM 868 N N . LYS A 1 107 ? 12.837 15.279 -29.480 1.00 74.19 107 LYS A N 1
ATOM 869 C CA . LYS A 1 107 ? 14.254 15.659 -29.416 1.00 74.19 107 LYS A CA 1
ATOM 870 C C . LYS A 1 107 ? 14.940 14.871 -28.297 1.00 74.19 107 LYS A C 1
ATOM 872 O O . LYS A 1 107 ? 14.779 15.200 -27.124 1.00 74.19 107 LYS A O 1
ATOM 877 N N . MET A 1 108 ? 15.716 13.857 -28.663 1.00 72.81 108 MET A N 1
ATOM 878 C CA . MET A 1 108 ? 16.485 13.029 -27.732 1.00 72.81 108 MET A CA 1
ATOM 879 C C . MET A 1 108 ? 17.939 13.496 -27.646 1.00 72.81 108 MET A C 1
ATOM 881 O O . MET A 1 108 ? 18.491 14.025 -28.616 1.00 72.81 108 MET A O 1
ATOM 885 N N . LYS A 1 109 ? 18.567 13.284 -26.484 1.00 73.38 109 LYS A N 1
ATOM 886 C CA . LYS A 1 109 ? 19.995 13.548 -26.266 1.00 73.38 109 LYS A CA 1
ATOM 887 C C . LYS A 1 109 ? 20.734 12.225 -26.107 1.00 73.38 109 LYS A C 1
ATOM 889 O O . LYS A 1 109 ? 20.359 11.406 -25.271 1.00 73.38 109 LYS A O 1
ATOM 894 N N . ALA A 1 110 ? 21.788 12.034 -26.886 1.00 71.94 110 ALA A N 1
ATOM 895 C CA . ALA A 1 110 ? 22.681 10.891 -26.768 1.00 71.94 110 ALA A CA 1
ATOM 896 C C . ALA A 1 110 ? 24.124 11.354 -26.569 1.00 71.94 110 ALA A C 1
ATOM 898 O O . ALA A 1 110 ? 24.492 12.482 -26.891 1.00 71.94 110 ALA A O 1
ATOM 899 N N . HIS A 1 111 ? 24.93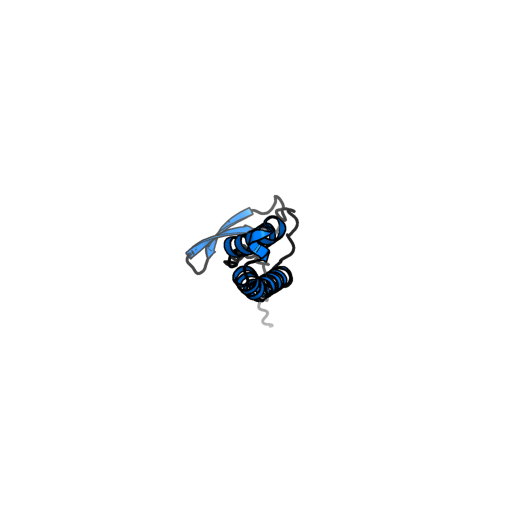3 10.449 -26.032 1.00 73.25 111 HIS A N 1
ATOM 900 C CA . HIS A 1 111 ? 26.365 10.630 -25.859 1.00 73.25 111 HIS A CA 1
ATOM 901 C C . HIS A 1 111 ? 27.084 9.735 -26.873 1.00 73.25 111 HIS A C 1
ATOM 903 O O . HIS A 1 111 ? 26.760 8.550 -26.986 1.00 73.25 111 HIS A O 1
ATOM 909 N N . LEU A 1 112 ? 28.052 10.282 -27.607 1.00 71.44 112 LEU A N 1
ATOM 910 C CA . LEU A 1 112 ? 28.881 9.559 -28.569 1.00 71.44 112 LEU A CA 1
ATOM 911 C C . LEU A 1 112 ? 30.344 9.590 -28.120 1.00 71.44 112 LEU A C 1
ATOM 913 O O . LEU A 1 112 ? 30.927 10.658 -27.963 1.00 71.44 112 LEU A O 1
ATOM 917 N N . LEU A 1 113 ? 30.958 8.418 -27.977 1.00 73.94 113 LEU A N 1
ATOM 918 C CA . LEU A 1 113 ? 32.408 8.309 -27.856 1.00 73.94 113 LEU A CA 1
ATOM 919 C C . LEU A 1 113 ? 33.007 8.247 -29.266 1.00 73.94 113 LEU A C 1
ATOM 921 O O . LEU A 1 113 ? 32.794 7.266 -29.987 1.00 73.94 113 LEU A O 1
ATOM 925 N N . ARG A 1 114 ? 33.727 9.293 -29.689 1.00 65.44 114 ARG A N 1
ATOM 926 C CA . ARG A 1 114 ? 34.487 9.242 -30.946 1.00 65.44 114 ARG A CA 1
ATOM 927 C C . ARG A 1 114 ? 35.647 8.260 -30.789 1.00 65.44 114 ARG A C 1
ATOM 929 O O . ARG A 1 114 ? 36.378 8.311 -29.807 1.00 65.44 114 ARG A O 1
ATOM 936 N N . SER A 1 115 ? 35.811 7.352 -31.749 1.00 62.16 115 SER A N 1
ATOM 937 C CA . SER A 1 115 ? 36.994 6.490 -31.811 1.00 62.16 115 SER A CA 1
ATOM 938 C C . SER A 1 115 ? 38.217 7.312 -32.214 1.00 62.16 115 SER A C 1
ATOM 940 O O . SER A 1 115 ? 38.116 8.091 -33.157 1.00 62.16 115 SER A O 1
ATOM 942 N N . GLU A 1 116 ? 39.369 7.072 -31.584 1.00 64.19 116 GLU A N 1
ATOM 943 C CA . GLU A 1 116 ? 40.648 7.744 -31.890 1.00 64.19 116 GLU A CA 1
ATOM 944 C C . GLU A 1 116 ? 41.135 7.532 -33.338 1.00 64.19 116 GLU A C 1
ATOM 946 O O . GLU A 1 116 ? 41.960 8.289 -33.835 1.00 64.19 116 GLU A O 1
ATOM 951 N N . SER A 1 117 ? 40.582 6.556 -34.066 1.00 54.03 117 SER A N 1
ATOM 952 C CA . SER A 1 117 ? 40.855 6.352 -35.489 1.00 54.03 117 SER A CA 1
ATOM 953 C C . SER A 1 117 ? 39.927 7.210 -36.364 1.00 54.03 117 SER A C 1
ATOM 955 O O . SER A 1 117 ? 38.893 6.728 -36.844 1.00 54.03 117 SER A O 1
ATOM 957 N N . GLY A 1 118 ? 40.280 8.479 -36.551 1.00 52.16 118 GLY A N 1
ATOM 958 C CA . GLY A 1 118 ? 39.870 9.233 -37.734 1.00 52.16 118 GLY A CA 1
ATOM 959 C C . GLY A 1 118 ? 40.713 8.774 -38.922 1.00 52.16 118 GLY A C 1
ATOM 960 O O . GLY A 1 118 ? 41.924 8.969 -38.914 1.00 52.16 118 GLY A O 1
ATOM 961 N N . SER A 1 119 ? 40.082 8.124 -39.898 1.00 35.16 119 SER A N 1
ATOM 962 C CA . SER A 1 119 ? 40.622 7.932 -41.249 1.00 35.16 119 SER A CA 1
ATOM 963 C C . SER A 1 119 ? 39.789 8.755 -42.212 1.00 35.16 119 SER A C 1
ATOM 965 O O . SER A 1 119 ? 38.552 8.544 -42.160 1.00 35.16 119 SER A O 1
#

Nearest PDB structures (foldseek):
  9c3c-assembly1_b  TM=4.475E-01  e=4.350E+00  Oryctolagus cuniculus
  8yt8-assembly1_B  TM=4.305E-01  e=5.291E+00  Mus musculus
  7ane-assembly1_Bj  TM=4.473E-01  e=7.335E+00  Leishmania major

Mean predicted aligned error: 16.98 Å

Sequence (119 aa):
MDASKPSHRSRLKAAVYQKTPAPLLPSKPKVLTALIIIQIIALMISPSWREYRIAWVIFGASIPIAGWLAMRWRIYSTVFITPKRSKEKITDSRWEEFSFRGWGNEKMKAHLLRSESGS

pLDDT: mean 71.07, std 16.91, range [35.16, 94.31]

Solvent-accessible surface area (backbone atoms only — not comparable to full-atom values): 7909 Å² total; per-residue (Å²): 136,84,90,78,81,84,79,83,77,80,78,82,73,86,77,80,76,74,74,77,76,76,73,86,65,80,68,79,65,60,68,63,55,48,52,53,51,51,51,53,49,47,54,70,72,33,70,73,50,69,72,39,68,65,51,54,50,55,50,58,63,44,48,63,55,50,51,50,52,53,53,50,50,50,51,51,57,68,77,65,54,71,72,82,70,70,90,67,74,92,64,62,93,73,45,46,79,48,76,49,70,46,96,82,70,43,83,42,75,45,74,43,72,76,66,92,77,81,127

Foldseek 3Di:
DDDDDDDDPPPPDDFDDDDDDQPPPPPLPVVLVVVLVVLVVCVVPPPVLVVDPVSVVVNVVSVVVVVVSVVVVVCCCPPVDPDPDPPPPPDDVQWDWDW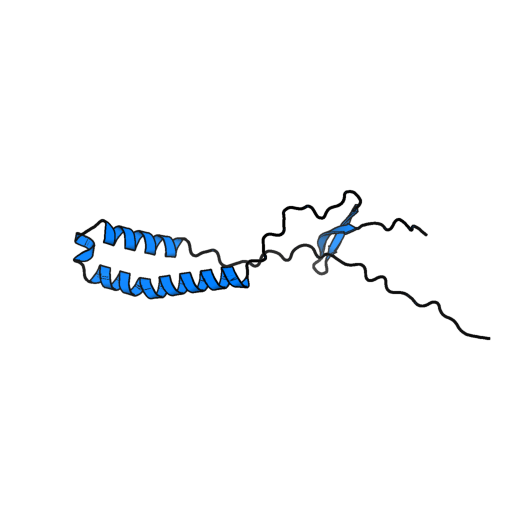DQDPVRDIDIDTDRDDPDDD

Radius of gyration: 28.72 Å; Cα contacts (8 Å, |Δi|>4): 49; chains: 1; bounding box: 62×28×88 Å

Secondary structure (DSSP, 8-state):
----PPP------------PPPP------HHHHHHHHHHHHHHHH-HHHHH-HHHHHHHHHHHHHHHHHHHHHHHHHHHS------S-----TTEEEEEEE-TTS-EEEEEEE--S---